Protein AF-A0A7S3M1H3-F1 (afdb_monomer)

Mean predicted aligned error: 16.33 Å

Organism: NCBI:txid89044

pLDDT: mean 81.62, std 15.08, range [42.84, 96.88]

Solvent-accessible surface area (backbone atoms only — not comparable to full-atom values): 8086 Å² total; per-residue (Å²): 138,83,93,84,82,86,75,79,82,76,79,77,81,72,82,87,75,79,86,75,83,82,77,86,69,72,90,70,83,72,84,93,76,84,68,82,64,52,62,57,61,50,50,74,82,45,83,78,76,83,87,82,65,98,72,74,82,71,80,92,52,63,66,68,58,55,52,49,53,51,51,54,54,57,74,64,60,64,55,74,65,62,49,48,50,53,50,50,53,50,51,51,53,48,50,56,51,50,51,51,53,51,51,54,50,52,53,53,50,50,52,53,51,51,54,56,51,64,75,72,109

Structure (mmCIF, N/CA/C/O backbone):
data_AF-A0A7S3M1H3-F1
#
_entry.id   AF-A0A7S3M1H3-F1
#
loop_
_atom_site.group_PDB
_atom_site.id
_atom_site.type_symbol
_atom_site.label_atom_id
_atom_site.label_alt_id
_atom_site.label_comp_id
_atom_site.label_asym_id
_atom_site.label_entity_id
_atom_site.label_seq_id
_atom_site.pdbx_PDB_ins_code
_atom_site.Cartn_x
_atom_site.Cartn_y
_atom_site.Cartn_z
_atom_site.occupancy
_atom_site.B_iso_or_equiv
_atom_site.auth_seq_id
_atom_site.auth_comp_id
_atom_site.auth_asym_id
_atom_site.auth_atom_id
_atom_site.pdbx_PDB_model_num
ATOM 1 N N . PHE A 1 1 ? 35.618 -30.707 20.793 1.00 43.06 1 PHE A N 1
ATOM 2 C CA . PHE A 1 1 ? 34.861 -31.958 20.602 1.00 43.06 1 PHE A CA 1
ATOM 3 C C . PHE A 1 1 ? 34.182 -31.921 19.241 1.00 43.06 1 PHE A C 1
ATOM 5 O O . PHE A 1 1 ? 33.320 -31.081 19.040 1.00 43.06 1 PHE A O 1
ATOM 12 N N . GLY A 1 2 ? 34.594 -32.796 18.319 1.00 42.84 2 GLY A N 1
ATOM 13 C CA . GLY A 1 2 ? 33.759 -33.196 17.180 1.00 42.84 2 GLY A CA 1
ATOM 14 C C . GLY A 1 2 ? 33.902 -32.421 15.869 1.00 42.84 2 GLY A C 1
ATOM 15 O O . GLY A 1 2 ? 32.918 -31.902 15.360 1.00 42.84 2 GLY A O 1
ATOM 16 N N . SER A 1 3 ? 35.098 -32.433 15.275 1.00 46.62 3 SER A N 1
ATOM 17 C CA . SER A 1 3 ? 35.235 -32.473 13.813 1.00 46.62 3 SER A CA 1
ATOM 18 C C . SER A 1 3 ? 34.648 -33.796 13.316 1.00 46.62 3 SER A C 1
ATOM 20 O O . SER A 1 3 ? 35.155 -34.840 13.735 1.00 46.62 3 SER A O 1
ATOM 22 N N . ARG A 1 4 ? 33.598 -33.767 12.477 1.00 57.94 4 ARG A N 1
ATOM 23 C CA . ARG A 1 4 ? 33.285 -34.839 11.511 1.00 57.94 4 ARG A CA 1
ATOM 24 C C . ARG A 1 4 ? 32.115 -34.469 10.590 1.00 57.94 4 ARG A C 1
ATOM 26 O O . ARG A 1 4 ? 30.991 -34.833 10.881 1.00 57.94 4 ARG A O 1
ATOM 33 N N . TYR A 1 5 ? 32.386 -33.802 9.472 1.00 49.44 5 TYR A N 1
ATOM 34 C CA . TYR A 1 5 ? 31.644 -34.007 8.218 1.00 49.44 5 TYR A CA 1
ATOM 35 C C . TYR A 1 5 ? 32.595 -33.684 7.062 1.00 49.44 5 TYR A C 1
ATOM 37 O O . TYR A 1 5 ? 32.471 -32.672 6.378 1.00 49.44 5 TYR A O 1
ATOM 45 N N . GLU A 1 6 ? 33.595 -34.549 6.881 1.00 54.94 6 GLU A N 1
ATOM 46 C CA . GLU A 1 6 ? 34.269 -34.674 5.592 1.00 54.94 6 GLU A CA 1
ATOM 47 C C . GLU A 1 6 ? 33.250 -35.229 4.594 1.00 54.94 6 GLU A C 1
ATOM 49 O O . GLU A 1 6 ? 32.854 -36.392 4.660 1.00 54.94 6 GLU A O 1
ATOM 54 N N . CYS A 1 7 ? 32.770 -34.373 3.694 1.00 44.62 7 CYS A N 1
ATOM 55 C CA . CYS A 1 7 ? 32.013 -34.820 2.537 1.00 44.62 7 CYS A CA 1
ATOM 56 C C . CYS A 1 7 ? 33.016 -35.333 1.501 1.00 44.62 7 CYS A C 1
ATOM 58 O O . CYS A 1 7 ? 33.850 -34.579 0.997 1.00 44.62 7 CYS A O 1
ATOM 60 N N . ALA A 1 8 ? 32.954 -36.636 1.243 1.00 54.69 8 ALA A N 1
ATOM 61 C CA . ALA A 1 8 ? 33.809 -37.360 0.322 1.00 54.69 8 ALA A CA 1
ATOM 62 C C . ALA A 1 8 ? 33.854 -36.697 -1.065 1.00 54.69 8 ALA A C 1
ATOM 64 O O . ALA A 1 8 ? 32.853 -36.646 -1.782 1.00 54.69 8 ALA A O 1
ATOM 65 N N . VAL A 1 9 ? 35.042 -36.255 -1.481 1.00 49.44 9 VAL A N 1
ATOM 66 C CA . VAL A 1 9 ? 35.317 -35.884 -2.872 1.00 49.44 9 VAL A CA 1
ATOM 67 C C . VAL A 1 9 ? 35.451 -37.175 -3.678 1.00 49.44 9 VAL A C 1
ATOM 69 O O . VAL A 1 9 ? 36.546 -37.685 -3.917 1.00 49.44 9 VAL A O 1
ATOM 72 N N . GLN A 1 10 ? 34.316 -37.749 -4.079 1.00 55.59 10 GLN A N 1
ATOM 73 C CA . GLN A 1 10 ? 34.302 -38.791 -5.100 1.00 55.59 10 GLN A CA 1
ATOM 74 C C . GLN A 1 10 ? 34.755 -38.161 -6.419 1.00 55.59 10 GLN A C 1
ATOM 76 O O . GLN A 1 10 ? 34.023 -37.429 -7.082 1.00 55.59 10 GLN A O 1
ATOM 81 N N . SER A 1 11 ? 36.011 -38.426 -6.772 1.00 55.38 11 SER A N 1
ATOM 82 C CA . SER A 1 11 ? 36.609 -38.040 -8.045 1.00 55.38 11 SER A CA 1
ATOM 83 C C . SER A 1 11 ? 35.910 -38.784 -9.184 1.00 55.38 11 SER A C 1
ATOM 85 O O . SER A 1 11 ? 36.261 -39.917 -9.516 1.00 55.38 11 SER A O 1
ATOM 87 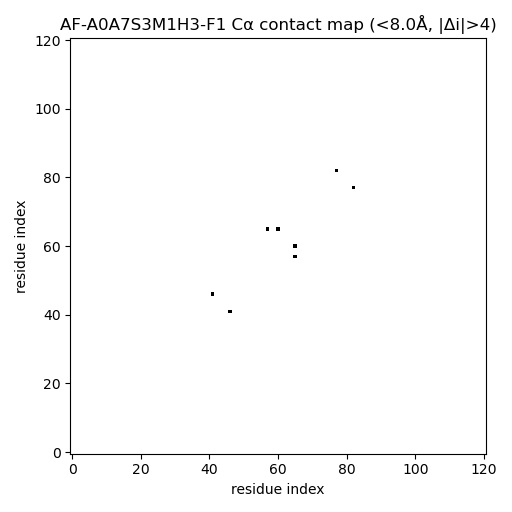N N . ALA A 1 12 ? 34.906 -38.150 -9.788 1.00 58.38 12 ALA A N 1
ATOM 88 C CA . ALA A 1 12 ? 34.298 -38.616 -11.024 1.00 58.38 12 ALA A CA 1
ATOM 89 C C . ALA A 1 12 ? 35.340 -38.538 -12.155 1.00 58.38 12 ALA A C 1
ATOM 91 O O . ALA A 1 12 ? 35.696 -37.458 -12.626 1.00 58.38 12 ALA A O 1
ATOM 92 N N . LYS A 1 13 ? 35.856 -39.694 -12.588 1.00 60.69 13 LYS A N 1
ATOM 93 C CA . LYS A 1 13 ? 36.662 -39.818 -13.811 1.00 60.69 13 LYS A CA 1
ATOM 94 C C . LYS A 1 13 ? 35.774 -39.462 -15.009 1.00 60.69 13 LYS A C 1
ATOM 96 O O . LYS A 1 13 ? 34.958 -40.271 -15.435 1.00 60.69 13 LYS A O 1
ATOM 101 N N . LEU A 1 14 ? 35.924 -38.250 -15.538 1.00 59.12 14 LEU A N 1
ATOM 102 C CA . LEU A 1 14 ? 35.303 -37.844 -16.800 1.00 59.12 14 LEU A CA 1
ATOM 103 C C . LEU A 1 14 ? 35.867 -38.688 -17.965 1.00 59.12 14 LEU A C 1
ATOM 105 O O . LEU A 1 14 ? 37.067 -38.990 -17.963 1.00 59.12 14 LEU A O 1
ATOM 109 N N . PRO A 1 15 ? 35.052 -39.064 -18.972 1.00 64.50 15 PRO A N 1
ATOM 110 C CA . PRO A 1 15 ? 35.545 -39.775 -20.146 1.00 64.50 15 PRO A CA 1
ATOM 111 C C . PRO A 1 15 ? 36.483 -38.872 -20.959 1.00 64.50 15 PRO A C 1
ATOM 113 O O . PRO A 1 15 ? 36.152 -37.733 -21.289 1.00 64.50 15 PRO A O 1
ATOM 116 N N . ARG A 1 16 ? 37.671 -39.390 -21.288 1.00 63.09 16 ARG A N 1
ATOM 117 C CA . ARG A 1 16 ? 38.653 -38.712 -22.143 1.00 63.09 16 ARG A CA 1
ATOM 118 C C . ARG A 1 16 ? 38.141 -38.712 -23.584 1.00 63.09 16 ARG A C 1
ATOM 120 O O . ARG A 1 16 ? 38.231 -39.722 -24.273 1.00 63.09 16 ARG A O 1
ATOM 127 N N . THR A 1 17 ? 37.592 -37.591 -24.037 1.00 68.06 17 THR A N 1
ATOM 128 C CA . THR A 1 17 ? 37.249 -37.376 -25.449 1.00 68.06 17 THR A CA 1
ATOM 129 C C . THR A 1 17 ? 38.528 -37.144 -26.268 1.00 68.06 17 THR A C 1
ATOM 131 O O . THR A 1 17 ? 39.365 -36.351 -25.828 1.00 68.06 17 THR A O 1
ATOM 134 N N . PRO A 1 18 ? 38.709 -37.777 -27.442 1.00 71.69 18 PRO A N 1
ATOM 135 C CA . PRO A 1 18 ? 39.862 -37.510 -28.305 1.00 71.69 18 PRO A CA 1
ATOM 136 C C . PRO A 1 18 ? 39.812 -36.076 -28.870 1.00 71.69 18 PRO A C 1
ATOM 138 O O . PRO A 1 18 ? 38.716 -35.546 -29.085 1.00 71.69 18 PRO A O 1
ATOM 141 N N . PRO A 1 19 ? 40.965 -35.427 -29.133 1.00 63.91 19 PRO A N 1
ATOM 142 C CA . PRO A 1 19 ? 40.983 -34.097 -29.727 1.00 63.91 19 PRO A CA 1
ATOM 143 C C . PRO A 1 19 ? 40.464 -34.175 -31.166 1.00 63.91 19 PRO A C 1
ATOM 145 O O . PRO A 1 19 ? 41.045 -34.829 -32.030 1.00 63.91 19 PRO A O 1
ATOM 148 N N . ARG A 1 20 ? 39.334 -33.510 -31.414 1.00 63.75 20 ARG A N 1
ATOM 149 C CA . ARG A 1 20 ? 38.738 -33.351 -32.743 1.00 63.75 20 ARG A CA 1
ATOM 150 C C . ARG A 1 20 ? 39.727 -32.605 -33.644 1.00 63.75 20 ARG A C 1
ATOM 152 O O . ARG A 1 20 ? 40.188 -31.525 -33.285 1.00 63.75 20 ARG A O 1
ATOM 159 N N . SER A 1 21 ? 40.045 -33.196 -34.794 1.00 61.25 21 SER A N 1
ATOM 160 C CA . SER A 1 21 ? 40.932 -32.639 -35.816 1.00 61.25 21 SER A CA 1
ATOM 161 C C . SER A 1 21 ? 40.521 -31.209 -36.189 1.00 61.25 21 SER A C 1
ATOM 163 O O . SER A 1 21 ? 39.378 -30.933 -36.561 1.00 61.25 21 SER A O 1
ATOM 165 N N . SER A 1 22 ? 41.459 -30.275 -36.052 1.00 61.88 22 SER A N 1
ATOM 166 C CA . SER A 1 22 ? 41.266 -28.857 -36.339 1.00 61.88 22 SER A CA 1
ATOM 167 C C . SER A 1 22 ? 41.400 -28.602 -37.841 1.00 61.88 22 SER A C 1
ATOM 169 O O . SER A 1 22 ? 42.480 -28.279 -38.331 1.00 61.88 22 SER A O 1
ATOM 171 N N . SER A 1 23 ? 40.302 -28.746 -38.583 1.00 63.75 23 SER A N 1
ATOM 172 C CA . SER A 1 23 ? 40.194 -28.178 -39.928 1.00 63.75 23 SER A CA 1
ATOM 173 C C . SER A 1 23 ? 40.270 -26.652 -39.820 1.00 63.75 23 SER A C 1
ATOM 175 O O . SER A 1 23 ? 39.388 -26.017 -39.237 1.00 63.75 23 SER A O 1
ATOM 177 N N . SER A 1 24 ? 41.340 -26.083 -40.361 1.00 63.69 24 SER A N 1
ATOM 178 C CA . SER A 1 24 ? 41.646 -24.658 -40.469 1.00 63.69 24 SER A CA 1
ATOM 179 C C . SER A 1 24 ? 40.666 -23.922 -41.395 1.00 63.69 24 SER A C 1
ATOM 181 O O . SER A 1 24 ? 41.030 -23.433 -42.461 1.00 63.69 24 SER A O 1
ATOM 183 N N . SER A 1 25 ? 39.401 -23.799 -40.992 1.00 64.75 25 SER A N 1
ATOM 184 C CA . SER A 1 25 ? 38.538 -22.758 -41.553 1.00 64.75 25 SER A CA 1
ATOM 185 C C . SER A 1 25 ? 38.986 -21.414 -40.989 1.00 64.75 25 SER A C 1
ATOM 187 O O . SER A 1 25 ? 39.096 -21.255 -39.774 1.00 64.75 25 SER A O 1
ATOM 189 N N . ALA A 1 26 ? 39.271 -20.472 -41.890 1.00 64.81 26 ALA A N 1
ATOM 190 C CA . ALA A 1 26 ? 39.630 -19.086 -41.610 1.00 64.81 26 ALA A CA 1
ATOM 191 C C . ALA A 1 26 ? 38.858 -18.514 -40.410 1.00 64.81 26 ALA A C 1
ATOM 193 O O . ALA A 1 26 ? 37.666 -18.786 -40.263 1.00 64.81 26 ALA A O 1
ATOM 194 N N . MET A 1 27 ? 39.526 -17.701 -39.579 1.00 71.88 27 MET A N 1
ATOM 195 C CA . MET A 1 27 ? 38.898 -16.917 -38.508 1.00 71.88 27 MET A CA 1
ATOM 196 C C . MET A 1 27 ? 37.837 -15.976 -39.097 1.00 71.88 27 MET A C 1
ATOM 198 O O . MET A 1 27 ? 38.067 -14.788 -39.324 1.00 71.88 27 MET A O 1
ATOM 202 N N . ALA A 1 28 ? 36.653 -16.515 -39.357 1.00 78.25 28 ALA A N 1
ATOM 203 C CA . ALA A 1 28 ? 35.482 -15.746 -39.696 1.00 78.25 28 ALA A CA 1
ATOM 204 C C . ALA A 1 28 ? 35.105 -14.952 -38.446 1.00 78.25 28 ALA A C 1
ATOM 206 O O . ALA A 1 28 ? 34.833 -15.520 -37.386 1.00 78.25 28 ALA A O 1
ATOM 207 N N . LYS A 1 29 ? 35.127 -13.621 -38.557 1.00 85.62 29 LYS A N 1
ATOM 208 C CA . LYS A 1 29 ? 34.699 -12.743 -37.467 1.00 85.62 29 LYS A CA 1
ATOM 209 C C . LYS A 1 29 ? 33.242 -13.065 -37.139 1.00 85.62 29 LYS A C 1
ATOM 211 O O . LYS A 1 29 ? 32.364 -12.901 -37.985 1.00 85.62 29 LYS A O 1
ATOM 216 N N . SER A 1 30 ? 32.985 -13.527 -35.922 1.00 89.12 30 SER A N 1
ATOM 217 C CA . SER A 1 30 ? 31.628 -13.726 -35.424 1.00 89.12 30 SER A CA 1
ATOM 218 C C . SER A 1 30 ? 30.972 -12.375 -35.114 1.00 89.12 30 SER A C 1
ATOM 220 O O . SER A 1 30 ? 31.623 -11.333 -35.010 1.00 89.12 30 SER A O 1
ATOM 222 N N . LYS A 1 31 ? 29.641 -12.356 -35.005 1.00 89.56 31 LYS A N 1
ATOM 223 C CA . LYS A 1 31 ? 28.911 -11.141 -34.633 1.00 89.56 31 LYS A CA 1
ATOM 224 C C . LYS A 1 31 ? 29.200 -10.803 -33.164 1.00 89.56 31 LYS A C 1
ATOM 226 O O . LYS A 1 31 ? 28.873 -11.585 -32.282 1.00 89.56 31 LYS A O 1
ATOM 231 N N . ASN A 1 32 ? 29.716 -9.601 -32.907 1.00 90.69 32 ASN A N 1
ATOM 232 C CA . ASN A 1 32 ? 30.090 -9.159 -31.556 1.00 90.69 32 ASN A CA 1
ATOM 233 C C . ASN A 1 32 ? 28.895 -8.935 -30.601 1.00 90.69 32 ASN A C 1
ATOM 235 O O . ASN A 1 32 ? 29.057 -9.010 -29.389 1.00 90.69 32 ASN A O 1
ATOM 239 N N . HIS A 1 33 ? 27.692 -8.643 -31.116 1.00 94.19 33 HIS A N 1
ATOM 240 C CA . HIS A 1 33 ? 26.505 -8.370 -30.293 1.00 94.19 33 HIS A CA 1
ATOM 241 C C . HIS A 1 33 ? 25.189 -8.633 -31.047 1.00 94.19 33 HIS A C 1
ATOM 243 O O . HIS A 1 33 ? 25.080 -8.314 -32.235 1.00 94.19 33 HIS A O 1
ATOM 249 N N . THR A 1 34 ? 24.173 -9.180 -30.362 1.00 93.50 34 THR A N 1
ATOM 250 C CA . THR A 1 34 ? 22.817 -9.364 -30.911 1.00 93.50 34 THR A CA 1
ATOM 251 C C . THR A 1 34 ? 21.717 -9.325 -29.841 1.00 93.50 34 THR A C 1
ATOM 253 O O . THR A 1 34 ? 21.759 -10.039 -28.836 1.00 93.50 34 THR A O 1
ATOM 256 N N . GLY A 1 35 ? 20.691 -8.504 -30.086 1.00 94.56 35 GLY A N 1
ATOM 257 C CA . GLY A 1 35 ? 19.462 -8.418 -29.289 1.00 94.56 35 GLY A CA 1
ATOM 258 C C . GLY A 1 35 ? 18.286 -9.235 -29.846 1.00 94.56 35 GLY A C 1
ATOM 259 O O . GLY A 1 35 ? 17.224 -9.258 -29.229 1.00 94.56 35 GLY A O 1
ATOM 260 N N . ASN A 1 36 ? 18.463 -9.918 -30.988 1.00 96.50 36 ASN A N 1
ATOM 261 C CA . ASN A 1 36 ? 17.360 -10.425 -31.823 1.00 96.50 36 ASN A CA 1
ATOM 262 C C . ASN A 1 36 ? 16.396 -11.368 -31.073 1.00 96.50 36 ASN A C 1
ATOM 264 O O . ASN A 1 36 ? 15.183 -11.239 -31.157 1.00 96.50 36 ASN A O 1
ATOM 268 N N . ASN A 1 37 ? 16.930 -12.280 -30.257 1.00 95.69 37 ASN A N 1
ATOM 269 C CA . ASN A 1 37 ? 16.119 -13.255 -29.518 1.00 95.69 37 ASN A CA 1
ATOM 270 C C . ASN A 1 37 ? 15.812 -12.829 -28.066 1.00 95.69 37 ASN A C 1
ATOM 272 O O . ASN A 1 37 ? 15.275 -13.612 -27.282 1.00 95.69 37 ASN A O 1
ATOM 276 N N . GLN A 1 38 ? 16.190 -11.617 -27.647 1.00 95.12 38 GLN A N 1
ATOM 277 C CA . GLN A 1 38 ? 15.966 -11.197 -26.257 1.00 95.12 38 GLN A CA 1
ATOM 278 C C . GLN A 1 38 ? 14.480 -10.927 -26.005 1.00 95.12 38 GLN A C 1
ATOM 280 O O . GLN A 1 38 ? 13.930 -11.387 -25.007 1.00 95.12 38 GLN A O 1
ATOM 285 N N . VAL A 1 39 ? 13.805 -10.271 -26.954 1.00 96.12 39 VAL A N 1
ATOM 286 C CA . VAL A 1 39 ? 12.370 -9.971 -26.862 1.00 96.12 39 VAL A CA 1
ATOM 287 C C . VAL A 1 39 ? 11.544 -11.257 -26.812 1.00 96.12 39 VAL A C 1
ATOM 289 O O . VAL A 1 39 ? 10.705 -11.398 -25.925 1.00 96.12 39 VAL A O 1
ATOM 292 N N . TYR A 1 40 ? 11.821 -12.222 -27.692 1.00 96.25 40 TYR A N 1
ATOM 293 C CA . TYR A 1 40 ? 11.096 -13.495 -27.729 1.00 96.25 40 TYR A CA 1
ATOM 294 C C . TYR A 1 40 ? 11.239 -14.284 -26.417 1.00 96.25 40 TYR A C 1
ATOM 296 O O . TYR A 1 40 ? 10.240 -14.703 -25.832 1.00 96.25 40 TYR A O 1
ATOM 304 N N . LYS A 1 41 ? 12.463 -14.410 -25.880 1.00 95.81 41 LYS A N 1
ATOM 305 C CA . LYS A 1 41 ? 12.699 -15.081 -24.588 1.00 95.81 41 LYS A CA 1
ATOM 306 C C . LYS A 1 41 ? 11.984 -14.391 -23.423 1.00 95.81 41 LYS A C 1
ATOM 308 O O . LYS A 1 41 ? 11.395 -15.081 -22.595 1.00 95.81 41 LYS A O 1
ATOM 313 N N . ASN A 1 42 ? 11.998 -13.058 -23.379 1.00 95.62 42 ASN A N 1
ATOM 314 C CA . ASN A 1 42 ? 11.334 -12.289 -22.321 1.00 95.62 42 ASN A CA 1
ATOM 315 C C . ASN A 1 42 ? 9.807 -12.472 -22.339 1.00 95.62 42 ASN A C 1
ATOM 317 O O . ASN A 1 42 ? 9.171 -12.449 -21.285 1.00 95.62 42 ASN A O 1
ATOM 321 N N . HIS A 1 43 ? 9.218 -12.679 -23.521 1.00 96.81 43 HIS A N 1
ATOM 322 C CA . HIS A 1 43 ? 7.772 -12.839 -23.681 1.00 96.81 43 HIS A CA 1
ATOM 323 C C . HIS A 1 43 ? 7.298 -14.297 -23.679 1.00 96.81 43 HIS A C 1
ATOM 325 O O . HIS A 1 43 ? 6.114 -14.510 -23.437 1.00 96.81 43 HIS A O 1
ATOM 331 N N . ARG A 1 44 ? 8.185 -15.298 -23.834 1.00 96.25 44 ARG A N 1
ATOM 332 C CA . ARG A 1 44 ? 7.827 -16.734 -23.781 1.00 96.25 44 ARG A CA 1
ATOM 333 C C . ARG A 1 44 ? 6.989 -17.089 -22.545 1.00 96.25 44 ARG A C 1
ATOM 335 O O . ARG A 1 44 ? 6.009 -17.812 -22.657 1.00 96.25 44 ARG A O 1
ATOM 342 N N . ASN A 1 45 ? 7.359 -16.539 -21.387 1.00 93.69 45 ASN A N 1
ATOM 343 C CA . ASN A 1 45 ? 6.642 -16.718 -20.116 1.00 93.69 45 ASN A CA 1
ATOM 344 C C . ASN A 1 45 ? 5.920 -15.428 -19.659 1.00 93.69 45 ASN A C 1
ATOM 346 O O . ASN A 1 45 ? 5.329 -15.381 -18.574 1.00 93.69 45 ASN A O 1
ATOM 350 N N . GLY A 1 46 ? 5.975 -14.381 -20.489 1.00 95.75 46 GLY A N 1
ATOM 351 C CA . GLY A 1 46 ? 5.507 -13.027 -20.207 1.00 95.75 46 GLY A CA 1
ATOM 352 C C . GLY A 1 46 ? 6.373 -12.247 -19.207 1.00 95.75 46 GLY A C 1
ATOM 353 O O . GLY A 1 46 ? 6.957 -12.803 -18.277 1.00 95.75 46 GLY A O 1
ATOM 354 N N . ILE A 1 47 ? 6.391 -10.918 -19.352 1.00 95.69 47 ILE A N 1
ATOM 355 C CA . ILE A 1 47 ? 7.073 -10.012 -18.417 1.00 95.69 47 ILE A CA 1
ATOM 356 C C . ILE A 1 47 ? 6.205 -9.852 -17.162 1.00 95.69 47 ILE A C 1
ATOM 358 O O . ILE A 1 47 ? 5.209 -9.126 -17.154 1.00 95.69 47 ILE A O 1
ATOM 362 N N . LYS A 1 48 ? 6.559 -10.558 -16.084 1.00 94.56 48 LYS A N 1
ATOM 363 C CA . LYS A 1 48 ? 5.820 -10.501 -14.814 1.00 94.56 48 LYS A CA 1
ATOM 364 C C . LYS A 1 48 ? 6.203 -9.259 -14.007 1.00 94.56 48 LYS A C 1
ATOM 366 O O . LYS A 1 48 ? 7.379 -8.945 -13.847 1.00 94.56 48 LYS A O 1
ATOM 371 N N . LYS A 1 49 ? 5.198 -8.575 -13.453 1.00 93.81 49 LYS A N 1
ATOM 372 C CA . LYS A 1 49 ? 5.398 -7.469 -12.503 1.00 93.81 49 LYS A CA 1
ATOM 373 C C . LYS A 1 49 ? 5.737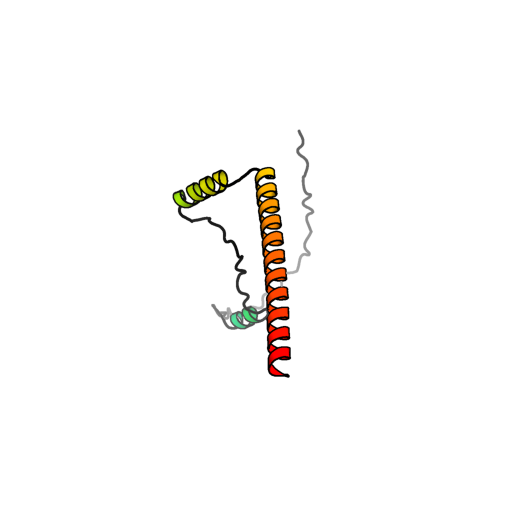 -8.020 -11.117 1.00 93.81 49 LYS A C 1
ATOM 375 O O . LYS A 1 49 ? 5.245 -9.080 -10.730 1.00 93.81 49 LYS A O 1
ATOM 380 N N . THR A 1 50 ? 6.539 -7.284 -10.352 1.00 92.69 50 THR A N 1
ATOM 381 C CA . THR A 1 50 ? 6.827 -7.634 -8.957 1.00 92.69 50 THR A CA 1
ATOM 382 C C . THR A 1 50 ? 5.564 -7.526 -8.102 1.00 92.69 50 THR A C 1
ATOM 384 O O . THR A 1 50 ? 4.705 -6.662 -8.306 1.00 92.69 50 THR A O 1
ATOM 387 N N . ARG A 1 51 ? 5.428 -8.427 -7.126 1.00 92.94 51 ARG A N 1
ATOM 388 C CA . ARG A 1 51 ? 4.290 -8.423 -6.203 1.00 92.94 51 ARG A CA 1
ATOM 389 C C . ARG A 1 51 ? 4.378 -7.210 -5.274 1.00 92.94 51 ARG A C 1
ATOM 391 O O . ARG A 1 51 ? 5.396 -7.016 -4.617 1.00 92.94 51 ARG A O 1
ATOM 398 N N . ARG A 1 52 ? 3.290 -6.442 -5.159 1.00 93.06 52 ARG A N 1
ATOM 399 C CA . ARG A 1 52 ? 3.168 -5.310 -4.223 1.00 93.06 52 ARG A CA 1
ATOM 400 C C . ARG A 1 52 ? 2.390 -5.744 -2.970 1.00 93.06 52 ARG A C 1
ATOM 402 O O . ARG A 1 52 ? 1.164 -5.828 -3.039 1.00 93.06 52 ARG A O 1
ATOM 409 N N . PRO A 1 53 ? 3.048 -6.085 -1.844 1.00 93.50 53 PRO A N 1
ATOM 410 C CA . PRO A 1 53 ? 2.342 -6.423 -0.610 1.00 93.50 53 PRO A CA 1
ATOM 411 C C . PRO A 1 53 ? 1.657 -5.190 0.001 1.00 93.50 53 PRO A C 1
ATOM 413 O O . PRO A 1 53 ? 2.106 -4.062 -0.176 1.00 93.50 53 PRO A O 1
ATOM 416 N N . LYS A 1 54 ? 0.588 -5.409 0.783 1.00 94.69 54 LYS A N 1
ATOM 417 C CA . LYS A 1 54 ? -0.157 -4.327 1.463 1.00 94.69 54 LYS A CA 1
ATOM 418 C C . LYS A 1 54 ? 0.692 -3.566 2.491 1.00 94.69 54 LYS A C 1
ATOM 420 O O . LYS A 1 54 ? 0.440 -2.396 2.749 1.00 94.69 54 LYS A O 1
ATOM 425 N N . LYS A 1 55 ? 1.685 -4.230 3.091 1.00 92.19 55 LYS A N 1
ATOM 426 C CA . LYS A 1 55 ? 2.658 -3.628 4.011 1.00 92.19 55 LYS A CA 1
ATOM 427 C C . LYS A 1 55 ? 4.057 -3.824 3.430 1.00 92.19 55 LYS A C 1
ATOM 429 O O . LYS A 1 55 ? 4.492 -4.962 3.272 1.00 92.19 55 LYS A O 1
ATOM 434 N N . MET A 1 56 ? 4.724 -2.723 3.096 1.00 91.62 56 MET A N 1
ATOM 435 C CA . MET A 1 56 ? 6.110 -2.715 2.616 1.00 91.62 56 MET A CA 1
ATOM 436 C C . MET A 1 56 ? 7.092 -2.694 3.795 1.00 91.62 56 MET A C 1
ATOM 438 O O . MET A 1 56 ? 6.713 -2.349 4.918 1.00 91.62 56 MET A O 1
ATOM 442 N N . SER A 1 57 ? 8.357 -3.040 3.548 1.00 92.69 57 SER A N 1
ATOM 443 C CA . SER A 1 57 ? 9.423 -2.828 4.528 1.00 92.69 57 SER A CA 1
ATOM 444 C C . SER A 1 57 ? 9.643 -1.327 4.754 1.00 92.69 57 SER A C 1
ATOM 446 O O . SER A 1 57 ? 9.570 -0.526 3.828 1.00 92.69 57 SER A O 1
ATOM 448 N N . MET A 1 58 ? 9.920 -0.940 6.001 1.00 93.31 58 MET A N 1
ATOM 449 C CA . MET A 1 58 ? 10.268 0.444 6.369 1.00 93.31 58 MET A CA 1
ATOM 450 C C . MET A 1 58 ? 11.790 0.683 6.357 1.00 93.31 58 MET A C 1
ATOM 452 O O . MET A 1 58 ? 12.273 1.677 6.897 1.00 93.31 58 MET A O 1
ATOM 456 N N . GLN A 1 59 ? 12.563 -0.247 5.785 1.00 92.56 59 GLN A N 1
ATOM 457 C CA . GLN A 1 59 ? 14.016 -0.123 5.672 1.00 92.56 59 GLN A CA 1
ATOM 458 C C . GLN A 1 59 ? 14.360 1.051 4.746 1.00 92.56 59 GLN A C 1
ATOM 460 O O . GLN A 1 59 ? 13.760 1.199 3.686 1.00 92.56 59 GLN A O 1
ATOM 465 N N . GLY A 1 60 ? 15.289 1.909 5.173 1.00 94.44 60 GLY A N 1
ATOM 466 C CA . GLY A 1 60 ? 15.630 3.150 4.466 1.00 94.44 60 GLY A CA 1
ATOM 467 C C . GLY A 1 60 ? 14.717 4.346 4.777 1.00 94.44 60 GLY A C 1
ATOM 468 O O . GLY A 1 60 ? 14.989 5.447 4.310 1.00 94.44 60 GLY A O 1
ATOM 469 N N . MET A 1 61 ? 13.666 4.177 5.590 1.00 95.75 61 MET A N 1
ATOM 470 C CA . MET A 1 61 ? 12.866 5.302 6.092 1.00 95.75 61 MET A CA 1
ATOM 471 C C . MET A 1 61 ? 13.620 6.065 7.195 1.00 95.75 61 MET A C 1
ATOM 473 O O . MET A 1 61 ? 14.491 5.514 7.868 1.00 95.75 61 MET A O 1
ATOM 477 N N . ASN A 1 62 ? 13.259 7.334 7.421 1.00 95.88 62 ASN A N 1
ATOM 478 C CA . ASN A 1 62 ? 13.854 8.168 8.466 1.00 95.88 62 ASN A CA 1
ATOM 479 C C . ASN A 1 62 ? 13.854 7.459 9.834 1.00 95.88 62 ASN A C 1
ATOM 481 O O . ASN A 1 62 ? 12.804 7.142 10.403 1.00 95.88 62 ASN A O 1
ATOM 485 N N . CYS A 1 63 ? 15.049 7.264 10.392 1.00 96.06 63 CYS A N 1
ATOM 486 C CA . CYS A 1 63 ? 15.247 6.500 11.615 1.00 96.06 63 CYS A CA 1
ATOM 487 C C . CYS A 1 63 ? 14.564 7.125 12.845 1.00 96.06 63 CYS A C 1
ATOM 489 O O . CYS A 1 63 ? 14.130 6.382 13.725 1.00 96.06 63 CYS A O 1
ATOM 491 N N . LYS A 1 64 ? 14.420 8.460 12.917 1.00 96.88 64 LYS A N 1
ATOM 492 C CA . LYS A 1 64 ? 13.699 9.141 14.011 1.00 96.88 64 LYS A CA 1
ATOM 493 C C . LYS A 1 64 ? 12.207 8.814 13.962 1.00 96.88 64 LYS A C 1
ATOM 495 O O . LYS A 1 64 ? 11.616 8.495 14.991 1.00 96.88 64 LYS A O 1
ATOM 500 N N . PHE A 1 65 ? 11.623 8.822 12.764 1.00 95.94 65 PHE A N 1
ATOM 501 C CA . PHE A 1 65 ? 10.211 8.500 12.567 1.00 95.94 65 PHE A CA 1
ATOM 502 C C . PHE A 1 65 ? 9.910 7.033 12.886 1.00 95.94 65 PHE A C 1
ATOM 504 O O . PHE A 1 65 ? 8.971 6.747 13.627 1.00 95.94 65 PHE A O 1
ATOM 511 N N . VAL A 1 66 ? 10.735 6.103 12.389 1.00 95.12 66 VAL A N 1
ATOM 512 C CA . VAL A 1 66 ? 10.569 4.663 12.655 1.00 95.12 66 VAL A CA 1
ATOM 513 C C . VAL A 1 66 ? 10.655 4.369 14.155 1.00 95.12 66 VAL A C 1
ATOM 515 O O . VAL A 1 66 ? 9.813 3.644 14.687 1.00 95.12 66 VAL A O 1
ATOM 518 N N . ARG A 1 67 ? 11.624 4.976 14.855 1.00 95.50 67 ARG A N 1
ATOM 519 C CA . ARG A 1 67 ? 11.766 4.840 16.312 1.00 95.50 67 ARG A CA 1
ATOM 520 C C . ARG A 1 67 ? 10.541 5.376 17.049 1.00 95.50 67 ARG A C 1
ATOM 522 O O . ARG A 1 67 ? 9.970 4.647 17.855 1.00 95.50 67 ARG A O 1
ATOM 529 N N . ASN A 1 68 ? 10.089 6.591 16.733 1.00 95.69 68 ASN A N 1
ATOM 530 C CA . ASN A 1 68 ? 8.905 7.174 17.367 1.00 95.69 68 ASN A CA 1
ATOM 531 C C . ASN A 1 68 ? 7.643 6.329 17.129 1.00 95.69 68 ASN A C 1
ATOM 533 O O . ASN A 1 68 ? 6.912 6.020 18.066 1.00 95.69 68 ASN A O 1
ATOM 537 N N . GLN A 1 69 ? 7.420 5.879 15.891 1.00 94.12 69 GLN A N 1
ATOM 538 C CA . GLN A 1 69 ? 6.288 5.015 15.566 1.00 94.12 69 GLN A CA 1
ATOM 539 C C . GLN A 1 69 ? 6.327 3.703 16.367 1.00 94.12 69 GLN A C 1
ATOM 541 O O . GLN A 1 69 ? 5.280 3.223 16.802 1.00 94.12 69 GLN A O 1
ATOM 546 N N . ALA A 1 70 ? 7.513 3.122 16.574 1.00 93.12 70 ALA A N 1
ATOM 547 C CA . ALA A 1 70 ? 7.673 1.926 17.394 1.00 93.12 70 ALA A CA 1
ATOM 548 C C . ALA A 1 70 ? 7.316 2.186 18.868 1.00 93.12 70 ALA A C 1
ATOM 550 O O . ALA A 1 70 ? 6.617 1.367 19.463 1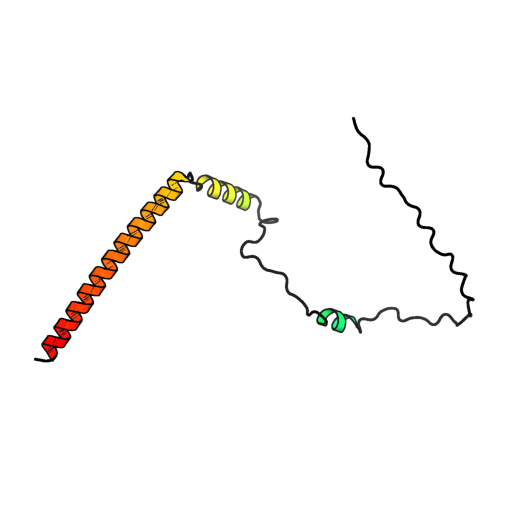.00 93.12 70 ALA A O 1
ATOM 551 N N . PHE A 1 71 ? 7.734 3.320 19.443 1.00 94.50 71 PHE A N 1
ATOM 552 C CA . PHE A 1 71 ? 7.362 3.706 20.810 1.00 94.50 71 PHE A CA 1
ATOM 553 C C . PHE A 1 71 ? 5.861 3.966 20.953 1.00 94.50 71 PHE A C 1
ATOM 555 O O . PHE A 1 71 ? 5.243 3.397 21.848 1.00 94.50 71 PHE A O 1
ATOM 562 N N . ALA A 1 72 ? 5.255 4.727 20.039 1.00 93.38 72 ALA A N 1
ATOM 563 C CA . ALA A 1 72 ? 3.817 4.996 20.051 1.00 93.38 72 ALA A CA 1
ATOM 564 C C . ALA A 1 72 ? 2.992 3.704 19.941 1.00 93.38 72 ALA A C 1
ATOM 566 O O . ALA A 1 72 ? 2.060 3.482 20.710 1.00 93.38 72 ALA A O 1
ATOM 567 N N . LYS A 1 73 ? 3.375 2.801 19.026 1.00 90.44 73 LYS A N 1
ATOM 568 C CA . LYS A 1 73 ? 2.733 1.485 18.901 1.00 90.44 73 LYS A CA 1
ATOM 569 C C . LYS A 1 73 ? 2.888 0.663 20.172 1.00 90.44 73 LYS A C 1
ATOM 571 O O . LYS A 1 73 ? 1.921 0.026 20.558 1.00 90.44 73 LYS A O 1
ATOM 576 N N . ARG A 1 74 ? 4.072 0.671 20.797 1.00 89.56 74 ARG A N 1
ATOM 577 C CA . ARG A 1 74 ? 4.342 -0.054 22.046 1.00 89.56 74 ARG A CA 1
ATOM 578 C C . ARG A 1 74 ? 3.505 0.487 23.205 1.00 89.56 74 ARG A C 1
ATOM 580 O O . ARG A 1 74 ? 2.916 -0.316 23.909 1.00 89.56 74 ARG A O 1
ATOM 587 N N . GLY A 1 75 ? 3.399 1.809 23.352 1.00 88.19 75 GLY A N 1
ATOM 588 C CA . GLY A 1 75 ? 2.560 2.444 24.375 1.00 88.19 75 GLY A CA 1
ATOM 589 C C . GLY A 1 75 ? 1.058 2.218 24.169 1.00 88.19 75 GLY A C 1
ATOM 590 O O . GLY A 1 75 ? 0.310 2.180 25.132 1.00 88.19 75 GLY A O 1
ATOM 591 N N . MET A 1 76 ? 0.621 2.001 22.925 1.00 83.81 76 MET A N 1
ATOM 592 C CA . MET A 1 76 ? -0.766 1.647 22.594 1.00 83.81 76 MET A CA 1
ATOM 593 C C . MET A 1 76 ? -1.069 0.147 22.766 1.00 83.81 76 MET A C 1
ATOM 595 O O . MET A 1 76 ? -2.218 -0.275 22.606 1.00 83.81 76 MET A O 1
ATOM 599 N N . GLN A 1 77 ? -0.067 -0.699 23.036 1.00 76.69 77 GLN A N 1
ATOM 600 C CA . GLN A 1 77 ? -0.328 -2.116 23.273 1.00 76.69 77 GLN A CA 1
ATOM 601 C C . GLN A 1 77 ? -0.969 -2.306 24.650 1.00 76.69 77 GLN A C 1
ATOM 603 O O . GLN A 1 77 ? -0.273 -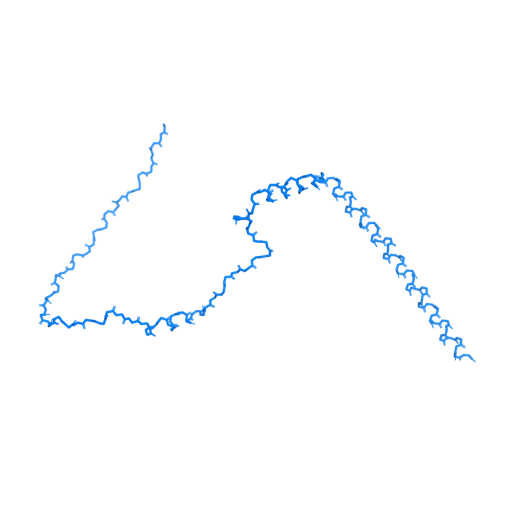2.511 25.634 1.00 76.69 77 GLN A O 1
ATOM 608 N N . CYS A 1 78 ? -2.301 -2.303 24.689 1.00 66.69 78 CYS A N 1
ATOM 609 C CA . CYS A 1 78 ? -3.068 -2.828 25.816 1.00 66.69 78 CYS A CA 1
ATOM 610 C C . CYS A 1 78 ? -2.754 -4.320 26.020 1.00 66.69 78 CYS A C 1
ATOM 612 O O . CYS A 1 78 ? -2.426 -5.030 25.044 1.00 66.69 78 CYS A O 1
ATOM 614 N N . THR A 1 79 ? -2.881 -4.790 27.260 1.00 77.88 79 THR A N 1
ATOM 615 C CA . THR A 1 79 ? -2.784 -6.220 27.586 1.00 77.88 79 THR A CA 1
ATOM 616 C C . THR A 1 79 ? -3.836 -7.001 26.778 1.00 77.88 79 THR A C 1
ATOM 618 O O . THR A 1 79 ? -4.823 -6.424 26.303 1.00 77.88 79 THR A O 1
ATOM 621 N N . PRO A 1 80 ? -3.621 -8.299 26.498 1.00 73.38 80 PRO A N 1
ATOM 622 C CA . PRO A 1 80 ? -4.601 -9.092 25.752 1.00 73.38 80 PRO A CA 1
ATOM 623 C C . PRO A 1 80 ? -5.990 -9.065 26.409 1.00 73.38 80 PRO A C 1
ATOM 625 O O . PRO A 1 80 ? -6.990 -8.987 25.702 1.00 73.38 80 PRO A O 1
ATOM 628 N N . GLU A 1 81 ? -6.039 -9.012 27.738 1.00 74.94 81 GLU A N 1
ATOM 629 C CA . GLU A 1 81 ? -7.265 -8.953 28.538 1.00 74.94 81 GLU A CA 1
ATOM 630 C C . GLU A 1 81 ? -8.048 -7.653 28.296 1.00 74.94 81 GLU A C 1
ATOM 632 O O . GLU A 1 81 ? -9.204 -7.695 27.875 1.00 74.94 81 GLU A O 1
ATOM 637 N N . GLU A 1 82 ? -7.396 -6.491 28.397 1.00 76.56 82 GLU A N 1
ATOM 638 C CA . GLU A 1 82 ? -8.010 -5.185 28.100 1.00 76.56 82 GLU A CA 1
ATOM 639 C C . GLU A 1 82 ? -8.504 -5.088 26.645 1.00 76.56 82 GLU A C 1
ATOM 641 O O . GLU A 1 82 ? -9.501 -4.426 26.333 1.00 76.56 82 GLU A O 1
ATOM 646 N N . LYS A 1 83 ? -7.806 -5.746 25.709 1.00 74.00 83 LYS A N 1
ATOM 647 C CA . LYS A 1 83 ? -8.236 -5.816 24.304 1.00 74.00 83 LYS A CA 1
ATOM 648 C C . LYS A 1 83 ? -9.500 -6.649 24.151 1.00 74.00 83 LYS A C 1
ATOM 650 O O . LYS A 1 83 ? -10.384 -6.241 23.397 1.00 74.00 83 LYS A O 1
ATOM 655 N N . GLU A 1 84 ? -9.591 -7.785 24.833 1.00 79.25 84 GLU A N 1
ATOM 656 C CA . GLU A 1 84 ? -10.781 -8.634 24.817 1.00 79.25 84 GLU A CA 1
ATOM 657 C C . GLU A 1 84 ? -11.982 -7.949 25.461 1.00 79.25 84 GLU A C 1
ATOM 659 O O . GLU A 1 84 ? -13.082 -8.024 24.914 1.00 79.25 84 GLU A O 1
ATOM 6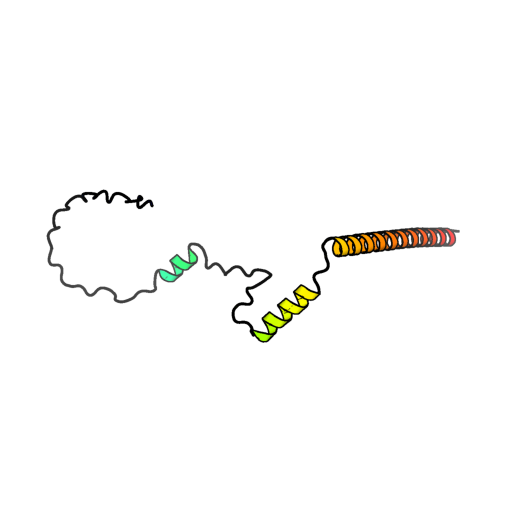64 N N . GLU A 1 85 ? -11.784 -7.234 26.565 1.00 82.44 85 GLU A N 1
ATOM 665 C CA . GLU A 1 85 ? -12.832 -6.443 27.213 1.00 82.44 85 GLU A CA 1
ATOM 666 C C . GLU A 1 85 ? -13.352 -5.335 26.299 1.00 82.44 85 GLU A C 1
ATOM 668 O O . GLU A 1 85 ? -14.561 -5.227 26.081 1.00 82.44 85 GLU A O 1
ATOM 673 N N . ARG A 1 86 ? -12.457 -4.580 25.649 1.00 80.88 86 ARG A N 1
ATOM 674 C CA . ARG A 1 86 ? -12.855 -3.587 24.638 1.00 80.88 86 ARG A CA 1
ATOM 675 C C . ARG A 1 86 ? -13.611 -4.221 23.472 1.00 80.88 86 ARG A C 1
ATOM 677 O O . ARG A 1 86 ? -14.538 -3.608 22.942 1.00 80.88 86 ARG A O 1
ATOM 684 N N . LEU A 1 87 ? -13.241 -5.437 23.071 1.00 83.25 87 LEU A N 1
ATOM 685 C CA . LEU A 1 87 ? -13.920 -6.164 21.999 1.00 83.25 87 LEU A CA 1
ATOM 686 C C . LEU A 1 87 ? -15.312 -6.651 22.431 1.00 83.25 87 LEU A C 1
ATOM 688 O O . LEU A 1 87 ? -16.252 -6.586 21.639 1.00 83.25 87 LEU A O 1
ATOM 692 N N . LYS A 1 88 ? -15.455 -7.127 23.673 1.00 86.31 88 LYS A N 1
ATOM 693 C CA . LYS A 1 88 ? -16.736 -7.5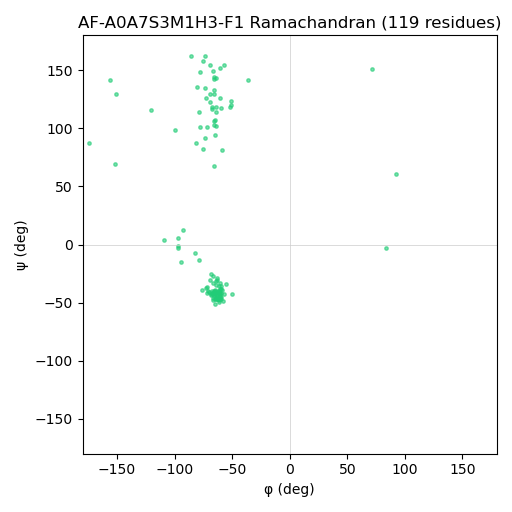32 24.274 1.00 86.31 88 LYS A CA 1
ATOM 694 C C . LYS A 1 88 ? -17.667 -6.326 24.407 1.00 86.31 88 LYS A C 1
ATOM 696 O O . LYS A 1 88 ? -18.794 -6.398 23.925 1.00 86.31 88 LYS A O 1
ATOM 701 N N . ALA A 1 89 ? -17.165 -5.199 24.911 1.00 86.25 89 ALA A N 1
ATOM 702 C CA . ALA A 1 89 ? -17.907 -3.943 24.997 1.00 86.25 89 ALA A CA 1
ATOM 703 C C . ALA A 1 89 ? -18.342 -3.424 23.613 1.00 86.25 89 ALA A C 1
ATOM 705 O O . ALA A 1 89 ? -19.487 -3.011 23.440 1.00 86.25 89 ALA A O 1
ATOM 706 N N . GLN A 1 90 ? -17.474 -3.501 22.593 1.00 86.19 90 GLN A N 1
ATOM 707 C CA . GLN A 1 90 ? -17.859 -3.160 21.215 1.00 86.19 90 GLN A CA 1
ATOM 708 C C . GLN A 1 90 ? -18.951 -4.079 20.664 1.00 86.19 90 GLN A C 1
ATOM 710 O O . GLN A 1 90 ? -19.886 -3.593 20.031 1.00 86.19 90 GLN A O 1
ATOM 715 N N . LYS A 1 91 ? -18.850 -5.392 20.897 1.00 91.75 91 LYS A N 1
ATOM 716 C CA . LYS A 1 91 ? -19.857 -6.366 20.451 1.00 91.75 91 LYS A CA 1
ATOM 717 C C . LYS A 1 91 ? -21.195 -6.159 21.156 1.00 91.75 91 LYS A C 1
ATOM 719 O O . LYS A 1 91 ? -22.236 -6.259 20.517 1.00 91.75 91 LYS A O 1
ATOM 724 N N . GLU A 1 92 ? -21.179 -5.854 22.447 1.00 88.56 92 GLU A N 1
ATOM 725 C CA . GLU A 1 92 ? -22.389 -5.551 23.209 1.00 88.56 92 GLU A CA 1
ATOM 726 C C . GLU A 1 92 ? -23.043 -4.250 22.725 1.00 88.56 92 GLU A C 1
ATOM 728 O O . GLU A 1 92 ? -24.249 -4.215 22.483 1.00 88.56 92 GLU A O 1
ATOM 733 N N . ALA A 1 93 ? -22.247 -3.203 22.491 1.00 88.56 93 ALA A N 1
ATOM 734 C CA . ALA A 1 93 ? -22.736 -1.953 21.919 1.00 88.56 93 ALA A CA 1
ATOM 735 C C . ALA A 1 93 ? -23.306 -2.150 20.502 1.00 88.56 93 ALA A C 1
ATOM 737 O O . ALA A 1 93 ? -24.345 -1.577 20.179 1.00 88.56 93 ALA A O 1
ATOM 738 N N . GLN A 1 94 ? -22.674 -2.983 19.666 1.00 89.25 94 GLN A N 1
ATOM 739 C CA . GLN A 1 94 ? -23.189 -3.324 18.336 1.00 89.25 94 GLN A CA 1
ATOM 740 C C . GLN A 1 94 ? -24.527 -4.055 18.411 1.00 89.25 94 GLN A C 1
ATOM 742 O O . GLN A 1 94 ? -25.457 -3.643 17.726 1.00 89.25 94 GLN A O 1
ATOM 747 N N . LYS A 1 95 ? -24.656 -5.062 19.281 1.00 92.69 95 LYS A N 1
ATOM 748 C CA . LYS A 1 95 ? -25.921 -5.785 19.479 1.00 92.69 95 LYS A CA 1
ATOM 749 C C . LYS A 1 95 ? -27.042 -4.856 19.939 1.00 92.69 95 LYS A C 1
ATOM 751 O O . LYS A 1 95 ? -28.098 -4.838 19.322 1.00 92.69 95 LYS A O 1
ATOM 756 N N . LYS A 1 96 ? -26.777 -3.993 20.927 1.00 91.75 96 LYS A N 1
ATOM 757 C CA . LYS A 1 96 ? -27.743 -2.982 21.399 1.00 91.75 96 LYS A CA 1
ATOM 758 C C . LYS A 1 96 ? -28.154 -2.002 20.295 1.00 91.75 96 LYS A C 1
ATOM 760 O O . LYS A 1 96 ? -29.309 -1.592 20.224 1.00 91.75 96 LYS A O 1
ATOM 765 N N . MET A 1 97 ? -27.220 -1.607 19.430 1.00 89.62 97 MET A N 1
ATOM 766 C CA . MET A 1 97 ? -27.516 -0.739 18.285 1.00 89.62 97 MET A CA 1
ATOM 767 C C . MET A 1 97 ? -28.298 -1.463 17.185 1.00 89.62 97 MET A C 1
ATOM 769 O O . MET A 1 97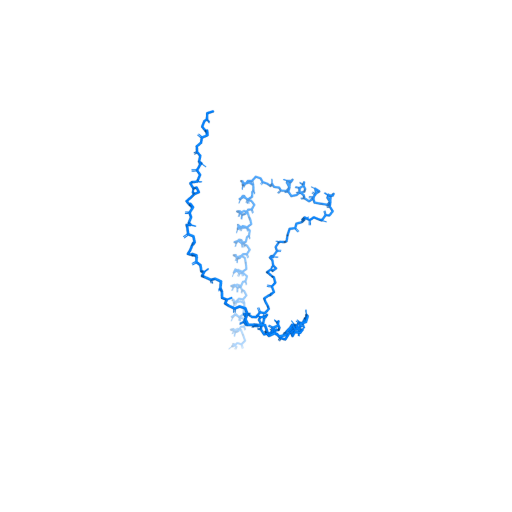 ? -29.151 -0.850 16.547 1.00 89.62 97 MET A O 1
ATOM 773 N N . GLU A 1 98 ? -28.015 -2.740 16.937 1.00 89.06 98 GLU A N 1
ATOM 774 C CA . GLU A 1 98 ? -28.761 -3.564 15.983 1.00 89.06 98 GLU A CA 1
ATOM 775 C C . GLU A 1 98 ? -30.183 -3.832 16.471 1.00 89.06 98 GLU A C 1
ATOM 777 O O . GLU A 1 98 ? -31.118 -3.655 15.698 1.00 89.06 98 GLU A O 1
ATOM 782 N N . GLU A 1 99 ? -30.367 -4.148 17.751 1.00 88.94 99 GLU A N 1
ATOM 783 C CA . GLU A 1 99 ? -31.684 -4.317 18.372 1.00 88.94 99 GLU A CA 1
ATOM 784 C C . GLU A 1 99 ? -32.528 -3.045 18.237 1.00 88.94 99 GLU A C 1
ATOM 786 O O . GLU A 1 99 ? -33.643 -3.116 17.727 1.00 88.94 99 GLU A O 1
ATOM 791 N N . LYS A 1 100 ? -31.968 -1.870 18.559 1.00 91.69 100 LYS A N 1
ATOM 792 C CA . LYS A 1 100 ? -32.648 -0.575 18.357 1.00 91.69 100 LYS A CA 1
ATOM 793 C C . LYS A 1 100 ? -33.008 -0.310 16.894 1.00 91.69 100 LYS A C 1
ATOM 795 O O . LYS A 1 100 ? -34.109 0.134 16.591 1.00 91.69 100 LYS A O 1
ATOM 800 N N . LYS A 1 101 ? -32.107 -0.621 15.958 1.00 92.88 101 LYS A N 1
ATOM 801 C CA . LYS A 1 101 ? -32.404 -0.497 14.520 1.00 92.88 101 LYS A CA 1
ATOM 802 C C . LYS A 1 101 ? -33.516 -1.445 14.084 1.00 92.88 101 LYS A C 1
ATOM 804 O O . LYS A 1 101 ? -34.278 -1.108 13.182 1.00 92.88 101 LYS A O 1
ATOM 809 N N . MET A 1 102 ? -33.592 -2.640 14.664 1.00 87.12 102 MET A N 1
ATOM 810 C CA . MET A 1 102 ? -34.637 -3.610 14.346 1.00 87.12 102 MET A CA 1
ATOM 811 C C . MET A 1 102 ? -35.990 -3.196 14.931 1.00 87.12 102 MET A C 1
ATOM 813 O O . MET A 1 102 ? -36.996 -3.350 14.240 1.00 87.12 102 MET A O 1
ATOM 817 N N . THR A 1 103 ? -36.025 -2.607 16.131 1.00 88.88 103 THR A N 1
ATOM 818 C CA . THR A 1 103 ? -37.260 -2.048 16.704 1.00 88.88 103 THR A CA 1
ATOM 819 C C . THR A 1 103 ? -37.752 -0.847 15.902 1.00 88.88 103 THR A C 1
ATOM 821 O O . THR A 1 103 ? -38.903 -0.853 15.478 1.00 88.88 103 THR A O 1
ATOM 824 N N . GLU A 1 104 ? -36.876 0.107 15.567 1.00 91.19 104 GLU A N 1
ATOM 825 C CA . GLU A 1 104 ? -37.227 1.264 14.724 1.00 91.19 104 GLU A CA 1
ATOM 826 C C . GLU A 1 104 ? -37.739 0.835 13.338 1.00 91.19 104 GLU A C 1
ATOM 828 O O . GLU A 1 104 ? -38.686 1.407 12.801 1.00 91.19 104 GLU A O 1
ATOM 833 N N . ARG A 1 105 ? -37.139 -0.205 12.739 1.00 89.62 105 ARG A N 1
ATOM 834 C CA . ARG A 1 105 ? -37.614 -0.773 11.466 1.00 89.62 105 ARG A CA 1
ATOM 835 C C . ARG A 1 105 ? -39.003 -1.395 11.591 1.00 89.62 105 ARG A C 1
ATOM 837 O O . ARG A 1 105 ? -39.799 -1.250 10.667 1.00 89.62 105 ARG A O 1
ATOM 844 N N . ALA A 1 106 ? -39.284 -2.088 12.693 1.00 90.00 106 ALA A N 1
ATOM 845 C CA . ALA A 1 106 ? -40.587 -2.697 12.937 1.00 90.00 106 ALA A CA 1
ATOM 846 C C . ALA A 1 106 ? -41.671 -1.639 13.204 1.00 90.00 106 ALA A C 1
ATOM 848 O O . ALA A 1 106 ? -42.776 -1.758 12.679 1.00 90.00 106 ALA A O 1
ATOM 849 N N . GLU A 1 107 ? -41.351 -0.592 13.965 1.00 90.88 107 GLU A N 1
ATOM 850 C CA . GLU A 1 107 ? -42.238 0.556 14.200 1.00 90.88 107 GLU A CA 1
ATOM 851 C C . GLU A 1 107 ? -42.559 1.283 12.893 1.00 90.88 107 GLU A C 1
ATOM 853 O O . GLU A 1 107 ? -43.727 1.474 12.562 1.00 90.88 107 GLU A O 1
ATOM 858 N N . ARG A 1 108 ? -41.538 1.567 12.077 1.00 91.62 108 ARG A N 1
ATOM 859 C CA . ARG A 1 108 ? -41.715 2.194 10.763 1.00 91.62 108 ARG A CA 1
ATOM 860 C C . ARG A 1 108 ? -42.551 1.345 9.803 1.00 91.62 108 ARG A C 1
ATOM 862 O O . ARG A 1 108 ? -43.305 1.890 9.003 1.00 91.62 108 ARG A O 1
ATOM 869 N N . LEU A 1 109 ? -42.425 0.017 9.855 1.00 86.62 109 LEU A N 1
ATOM 870 C CA . LEU A 1 109 ? -43.249 -0.877 9.039 1.00 86.62 109 LEU A CA 1
ATOM 871 C C . LEU A 1 109 ? -44.724 -0.830 9.468 1.00 86.62 109 LEU A C 1
ATOM 873 O O . LEU A 1 109 ? -45.597 -0.765 8.606 1.00 86.62 109 LEU A O 1
ATOM 877 N N . LYS A 1 110 ? -45.001 -0.797 10.778 1.00 88.88 110 LYS A N 1
ATOM 878 C CA . LYS A 1 110 ? -46.367 -0.653 11.308 1.00 88.88 110 LYS A CA 1
ATOM 879 C C . LYS A 1 110 ? -46.996 0.683 10.921 1.00 88.88 110 LYS A C 1
ATOM 881 O O . LYS A 1 110 ? -48.135 0.702 10.470 1.00 88.88 110 LYS A O 1
ATOM 886 N N . GLU A 1 111 ? -46.241 1.772 11.020 1.00 88.06 111 GLU A N 1
ATOM 887 C CA . GLU A 1 111 ? -46.707 3.113 10.649 1.00 88.06 111 GLU A CA 1
ATOM 888 C C . GLU A 1 111 ? -47.059 3.202 9.150 1.00 88.06 111 GLU A C 1
ATOM 890 O O . GLU A 1 111 ? 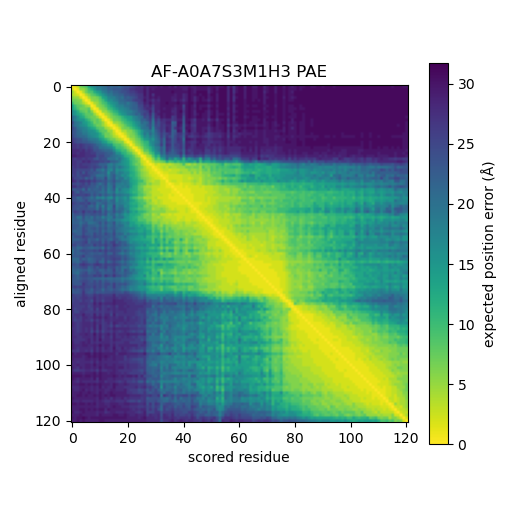-48.100 3.742 8.771 1.00 88.06 111 GLU A O 1
ATOM 895 N N . LEU A 1 112 ? -46.243 2.587 8.282 1.00 85.19 112 LEU A N 1
ATOM 896 C CA . LEU A 1 112 ? -46.535 2.479 6.848 1.00 85.19 112 LEU A CA 1
ATOM 897 C C . LEU A 1 112 ? -47.786 1.631 6.564 1.00 85.19 112 LEU A C 1
ATOM 899 O O . LEU A 1 112 ? -48.574 1.981 5.683 1.00 85.19 112 LEU A O 1
ATOM 903 N N . GLU A 1 113 ? -47.994 0.533 7.295 1.00 82.94 113 GLU A N 1
ATOM 904 C CA . GLU A 1 113 ? -49.202 -0.291 7.164 1.00 82.94 113 GLU A CA 1
ATOM 905 C C . GLU A 1 113 ? -50.467 0.431 7.640 1.00 82.94 113 GLU A C 1
ATOM 907 O O . GLU A 1 113 ? -51.519 0.302 7.010 1.00 82.94 113 GLU A O 1
ATOM 912 N N . GLU A 1 114 ? -50.393 1.182 8.737 1.00 84.81 114 GLU A N 1
ATOM 913 C CA . GLU A 1 114 ? -51.507 1.982 9.255 1.00 84.81 114 GLU A CA 1
ATOM 914 C C . GLU A 1 114 ? -51.859 3.129 8.300 1.00 84.81 114 GLU A C 1
ATOM 916 O O . GLU A 1 1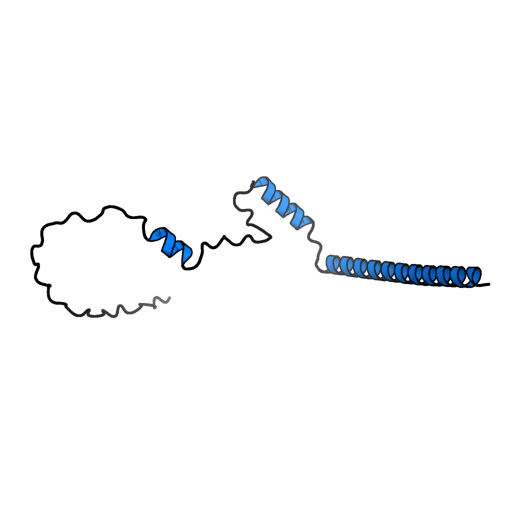14 ? -53.036 3.312 7.979 1.00 84.81 114 GLU A O 1
ATOM 921 N N . GLY A 1 115 ? -50.857 3.813 7.736 1.00 80.31 115 GLY A N 1
ATOM 922 C CA . GLY A 1 115 ? -51.060 4.809 6.679 1.00 80.31 115 GLY A CA 1
ATOM 923 C C . GLY A 1 115 ? -51.686 4.221 5.405 1.00 80.31 115 GLY A C 1
ATOM 924 O O . GLY A 1 115 ? -52.593 4.818 4.818 1.00 80.31 115 GLY A O 1
ATOM 925 N N . ALA A 1 116 ? -51.273 3.016 4.997 1.00 81.75 116 ALA A N 1
ATOM 926 C CA . ALA A 1 116 ? -51.857 2.306 3.853 1.00 81.75 116 ALA A CA 1
ATOM 927 C C . ALA A 1 116 ? -53.299 1.815 4.104 1.00 81.75 116 ALA A C 1
ATOM 929 O O . ALA A 1 116 ? -54.093 1.722 3.167 1.00 81.75 116 ALA A O 1
ATOM 930 N N . LYS A 1 117 ? -53.658 1.492 5.354 1.00 73.31 117 LYS A N 1
ATOM 931 C CA . LYS A 1 117 ? -55.030 1.122 5.751 1.00 73.31 117 LYS A CA 1
ATOM 932 C C . LYS A 1 117 ? -55.942 2.348 5.855 1.00 73.31 117 LYS A C 1
ATOM 934 O O . LYS A 1 117 ? -57.088 2.273 5.424 1.00 73.31 117 LYS A O 1
ATOM 939 N N . ALA A 1 118 ? -55.435 3.469 6.369 1.00 69.38 118 ALA A N 1
ATOM 940 C CA . ALA A 1 118 ? -56.176 4.726 6.485 1.00 69.38 118 ALA A CA 1
ATOM 941 C C . ALA A 1 118 ? -56.511 5.350 5.120 1.00 69.38 118 ALA A C 1
ATOM 943 O O . ALA A 1 118 ? -57.573 5.934 4.961 1.00 69.38 118 ALA A O 1
ATOM 944 N N . THR A 1 119 ? -55.637 5.186 4.124 1.00 65.88 119 THR A N 1
ATOM 945 C CA . THR A 1 119 ? -55.858 5.660 2.743 1.00 65.88 119 THR A CA 1
ATOM 946 C C . THR A 1 119 ? -56.783 4.764 1.913 1.00 65.88 119 THR A C 1
ATOM 948 O O . THR A 1 119 ? -57.227 5.171 0.843 1.00 65.88 119 THR A O 1
ATOM 951 N N . LYS A 1 120 ? -57.070 3.544 2.383 1.00 60.88 120 LYS A N 1
ATOM 952 C CA . LYS A 1 120 ? -57.962 2.574 1.724 1.00 60.88 120 LYS A CA 1
ATOM 953 C C . LYS A 1 120 ? -59.397 2.574 2.268 1.00 60.88 120 LYS A C 1
ATOM 955 O O . LYS A 1 120 ? -60.206 1.796 1.764 1.00 60.88 120 LYS A O 1
ATOM 960 N N . LYS A 1 121 ? -59.693 3.379 3.291 1.00 48.16 121 LYS A N 1
ATOM 961 C CA . LYS A 1 121 ? -61.029 3.558 3.875 1.00 48.16 121 LYS A CA 1
ATOM 962 C C . LYS A 1 121 ? -61.674 4.821 3.319 1.00 48.16 121 LYS A C 1
ATOM 964 O O . LYS A 1 121 ? -62.906 4.783 3.124 1.00 48.16 121 LYS A O 1
#

Foldseek 3Di:
DDDDDPDDPPPDDDDDDDDDDDDPDDPDPDDPDDPPCVVVVCPVVHPDDDDDDPDDDCPPPDPVVVVVVVVVVVVPDDDPVVVVVVVVVVVVVVVVVVVVVVVVVVVVVVVVVVVVVVVVD

InterPro domains:
  IPR002673 Large ribosomal subunit protein eL29 [PF01779] (29-68)
  IPR002673 Large ribosomal subunit protein eL29 [PTHR12884] (27-83)

Radius of gyration: 38.57 Å; Cα contacts (8 Å, |Δi|>4): 4; chains: 1; bounding box: 103×49×70 Å

Secondary structure (DSSP, 8-state):
----------------PPPPP------PPPPS---TTHHHHHHHT--PPPP--SS---TTS-HHHHHHHHHHHHHT---HHHHHHHHHHHHHHHHHHHHHHHHHHHHHHHHHHHHHHHTT-

Sequence (121 aa):
FGSRYECAVQSAKLPRTPPRSSSSSAMAKSKNHTGNNQVYKNHRNGIKKTRRPKKMSMQGMNCKFVRNQAFAKRGMQCTPEEKEERLKAQKEAQKKMEEKKMTERAERLKELEEGAKATKK

Nearest PDB structures (foldseek):
  5umd-assembly1_4  TM=7.374E-01  e=4.214E-04  Plasmodium falciparum 3D7
  6xu8-assembly1_Cb  TM=7.204E-01  e=5.366E-03  Drosophila melanogaster
  8btr-assembly1_Lc  TM=6.889E-01  e=2.783E-02  Giardia lamblia ATCC 50803